Protein AF-A0AAW6I5P3-F1 (afdb_monomer_lite)

Foldseek 3Di:
DDDPVVVVVLVVQPPVDPDPDSDPDDDPVVVLVVVVVVCVVVVNPDRDDVVVVLLCCLQPVAVLVPHDLVNSCVVVVPPDSVVSCVSVVVPPVVVVVVVVVVVVVVVVVCVVVVDDD

Radius of gyration: 20.54 Å; chains: 1; bounding box: 56×34×45 Å

pLDDT: mean 81.74, std 10.41, range [49.31, 94.38]

Secondary structure (DSSP, 8-state):
---HHHHHHHHHTTTS-STT-SS----HHHHHHHHHHHHHHTT--S---HHHHHHHIIIIIIITTT--HHHHHHHHT-S-HHHHHHHHTT-HHHHHHHHHHHHHHHHHHHHHHT---

Organism: NCBI:txid387661

InterPro domains:
  IPR002104 Integrase, catalytic domain [PF00589] (30-93)
  IPR002104 Integrase, catalytic domain [PS51898] (1-100)
  IPR011010 DNA breaking-rejoining enzyme, catalytic core [SSF56349] (3-100)
  IPR013762 Integrase-like, catalytic domain superfamily [G3DSA:1.10.443.10] (10-104)

Sequence (117 aa):
RLLDIANRIIGKYRGLCENGKIFPVPHYNTCLAGIRAVAKRCGITKHITWHQSRHTAATTVFLSNGVPIETVSSMLGHKSIKTTQIYAKITKEKLNQDMKNLAARLNSVEEFAGCTI

Structure (mmCIF, N/CA/C/O backbone):
data_AF-A0AAW6I5P3-F1
#
_entry.id   AF-A0AAW6I5P3-F1
#
loop_
_atom_site.group_PDB
_atom_site.id
_atom_site.type_symbol
_atom_site.label_atom_id
_atom_site.label_alt_id
_atom_site.label_comp_id
_atom_site.label_asym_id
_atom_site.label_entity_id
_atom_site.label_seq_id
_atom_site.pdbx_PDB_ins_code
_atom_site.Cartn_x
_atom_site.Cartn_y
_atom_site.Cartn_z
_atom_site.occupancy
_atom_site.B_iso_or_equiv
_atom_site.auth_seq_id
_atom_site.auth_comp_id
_atom_site.auth_asym_id
_atom_site.auth_atom_id
_atom_site.pdbx_PDB_model_num
ATOM 1 N N . ARG A 1 1 ? -2.131 -16.591 1.296 1.00 75.19 1 ARG A N 1
ATOM 2 C CA . ARG A 1 1 ? -2.844 -16.586 -0.008 1.00 75.19 1 ARG A CA 1
ATOM 3 C C . ARG A 1 1 ? -2.691 -15.201 -0.632 1.00 75.19 1 ARG A C 1
ATOM 5 O O . ARG A 1 1 ? -2.817 -14.232 0.104 1.00 75.19 1 ARG A O 1
ATOM 12 N N . LEU A 1 2 ? -2.354 -15.102 -1.922 1.00 82.19 2 LEU A N 1
ATOM 13 C CA . LEU A 1 2 ? -2.251 -13.820 -2.639 1.00 82.19 2 LEU A CA 1
ATOM 14 C C . LEU A 1 2 ? -3.625 -13.371 -3.156 1.00 82.19 2 LEU A C 1
ATOM 16 O O . LEU A 1 2 ? -4.485 -14.214 -3.404 1.00 82.19 2 LEU A O 1
ATOM 20 N N . LEU A 1 3 ? -3.804 -12.059 -3.331 1.00 85.94 3 LEU A N 1
ATOM 21 C CA . LEU A 1 3 ? -4.976 -11.486 -3.999 1.00 85.94 3 LEU A CA 1
ATOM 22 C C . LEU A 1 3 ? -4.971 -11.837 -5.493 1.00 85.94 3 LEU A C 1
ATOM 24 O O . LEU A 1 3 ? -3.908 -11.903 -6.115 1.00 85.94 3 LEU A O 1
ATOM 28 N N . ASP A 1 4 ? -6.151 -11.961 -6.095 1.00 91.06 4 ASP A N 1
ATOM 29 C CA . ASP A 1 4 ? -6.288 -12.332 -7.511 1.00 91.06 4 ASP A CA 1
ATOM 30 C C . ASP A 1 4 ? -5.604 -11.333 -8.451 1.00 91.06 4 ASP A C 1
ATOM 32 O O . ASP A 1 4 ? -4.972 -11.723 -9.431 1.00 91.06 4 ASP A O 1
ATOM 36 N N . ILE A 1 5 ? -5.638 -10.039 -8.112 1.00 90.12 5 ILE A N 1
ATOM 37 C CA . ILE A 1 5 ? -4.896 -8.995 -8.835 1.00 90.12 5 ILE A CA 1
ATOM 38 C C . ILE A 1 5 ? -3.391 -9.275 -8.843 1.00 90.12 5 ILE A C 1
ATOM 40 O O . ILE A 1 5 ? -2.756 -9.158 -9.891 1.00 90.12 5 ILE A O 1
ATOM 44 N N . ALA A 1 6 ? -2.817 -9.680 -7.708 1.00 88.19 6 ALA A N 1
ATOM 45 C CA . ALA A 1 6 ? -1.393 -9.986 -7.630 1.00 88.19 6 ALA A CA 1
ATOM 46 C C . ALA A 1 6 ? -1.050 -11.210 -8.491 1.00 88.19 6 ALA A C 1
ATOM 48 O O . ALA A 1 6 ? -0.081 -11.172 -9.246 1.00 88.19 6 ALA A O 1
ATOM 49 N N . ASN A 1 7 ? -1.889 -12.252 -8.458 1.00 91.50 7 ASN A N 1
ATOM 50 C CA . ASN A 1 7 ? -1.713 -13.440 -9.298 1.00 91.50 7 ASN A CA 1
ATOM 51 C C . ASN A 1 7 ? -1.779 -13.106 -10.796 1.00 91.50 7 ASN A C 1
ATOM 53 O O . ASN A 1 7 ? -0.949 -13.584 -11.567 1.00 91.50 7 ASN A O 1
ATOM 57 N N . ARG A 1 8 ? -2.714 -12.243 -11.214 1.00 93.69 8 ARG A N 1
ATOM 58 C CA . ARG A 1 8 ? -2.821 -11.781 -12.610 1.00 93.69 8 ARG A CA 1
ATOM 59 C C . ARG A 1 8 ? -1.577 -11.019 -13.061 1.00 93.69 8 ARG A C 1
ATOM 61 O O . ARG A 1 8 ? -1.112 -11.225 -14.180 1.00 93.69 8 ARG A O 1
ATOM 68 N N . ILE A 1 9 ? -1.023 -10.165 -12.197 1.00 91.56 9 ILE A N 1
ATOM 69 C CA . ILE A 1 9 ? 0.222 -9.441 -12.483 1.00 91.56 9 ILE A CA 1
ATOM 70 C C . ILE A 1 9 ? 1.380 -10.431 -12.622 1.00 91.56 9 ILE A C 1
ATOM 72 O O . ILE A 1 9 ? 2.078 -10.389 -13.626 1.00 91.56 9 ILE A O 1
ATOM 76 N N . ILE A 1 10 ? 1.553 -11.360 -11.681 1.00 90.81 10 ILE A N 1
ATOM 77 C CA . ILE A 1 10 ? 2.606 -12.387 -11.760 1.00 90.81 10 ILE A CA 1
ATOM 78 C C . ILE A 1 10 ? 2.467 -13.207 -13.051 1.00 90.81 10 ILE A C 1
ATOM 80 O O . ILE A 1 10 ? 3.451 -13.418 -13.754 1.00 90.81 10 ILE A O 1
ATOM 84 N N . GLY A 1 11 ? 1.242 -13.605 -13.406 1.00 91.44 11 GLY A N 1
ATOM 85 C CA . GLY A 1 11 ? 0.955 -14.336 -14.640 1.00 91.44 11 GLY A CA 1
ATOM 86 C C . GLY A 1 11 ? 1.363 -13.574 -15.902 1.00 91.44 11 GLY A C 1
ATOM 87 O O . GLY A 1 11 ? 1.960 -14.165 -16.795 1.00 91.44 11 GLY A O 1
ATOM 88 N N . LYS A 1 12 ? 1.122 -12.257 -15.952 1.00 90.94 12 LYS A N 1
ATOM 89 C CA . LYS A 1 12 ? 1.510 -11.404 -17.088 1.00 90.94 12 LYS A CA 1
ATOM 90 C C . LYS A 1 12 ? 3.023 -11.385 -17.339 1.00 90.94 12 LYS A C 1
ATOM 92 O O . LYS A 1 12 ? 3.434 -11.249 -18.485 1.00 90.94 12 LYS A O 1
ATOM 97 N N . TYR A 1 13 ? 3.836 -11.488 -16.287 1.00 89.62 13 TYR A N 1
ATOM 98 C CA . TYR A 1 13 ? 5.300 -11.437 -16.393 1.00 89.62 13 TYR A CA 1
ATOM 99 C C . TYR A 1 13 ? 5.964 -12.822 -16.366 1.00 89.62 13 TYR A C 1
ATOM 101 O O . TYR A 1 13 ? 7.191 -12.928 -16.367 1.00 89.62 13 TYR A O 1
ATOM 109 N N . ARG A 1 14 ? 5.169 -13.899 -16.361 1.00 88.75 14 ARG A N 1
ATOM 110 C CA . ARG A 1 14 ? 5.671 -15.271 -16.281 1.00 88.75 14 ARG A CA 1
ATOM 111 C C . ARG A 1 14 ? 6.537 -15.603 -17.499 1.00 88.75 14 ARG A C 1
ATOM 113 O O . ARG A 1 14 ? 6.108 -15.426 -18.631 1.00 88.75 14 ARG A O 1
ATOM 120 N N . GLY A 1 15 ? 7.744 -16.113 -17.252 1.00 85.94 15 GLY A N 1
ATOM 121 C CA . GLY A 1 15 ? 8.681 -16.522 -18.307 1.00 85.94 15 GLY A CA 1
ATOM 122 C C . GLY A 1 15 ? 9.475 -15.379 -18.949 1.00 85.94 15 GLY A C 1
ATOM 123 O O . GLY A 1 15 ? 10.296 -15.644 -19.815 1.00 85.94 15 GLY A O 1
ATOM 124 N N . LEU A 1 16 ? 9.285 -14.126 -18.516 1.00 87.44 16 LEU A N 1
ATOM 125 C CA . LEU A 1 16 ? 10.045 -12.974 -19.026 1.00 87.44 16 LEU A CA 1
ATOM 126 C C . LEU A 1 16 ? 11.398 -12.768 -18.328 1.00 87.44 16 LEU A C 1
ATOM 128 O O . LEU A 1 16 ? 12.111 -11.815 -18.631 1.00 87.44 16 LEU A O 1
ATOM 132 N N . CYS A 1 17 ? 11.723 -13.584 -17.327 1.00 85.50 17 CYS A N 1
ATOM 133 C CA . CYS A 1 17 ? 12.898 -13.412 -16.483 1.00 85.50 17 CYS A CA 1
ATOM 134 C C . CYS A 1 17 ? 13.604 -14.738 -16.244 1.00 85.50 17 CYS A C 1
ATOM 136 O O . CYS A 1 17 ? 12.966 -15.768 -16.033 1.00 85.50 17 CYS A O 1
ATOM 138 N N . GLU A 1 18 ? 14.929 -14.669 -16.209 1.00 82.31 18 GLU A N 1
ATOM 139 C CA . GLU A 1 18 ? 15.811 -15.784 -15.881 1.00 82.31 18 GLU A CA 1
ATOM 140 C C . GLU A 1 18 ? 16.206 -15.753 -14.393 1.00 82.31 18 GLU A C 1
ATOM 142 O O . GLU A 1 18 ? 15.946 -14.782 -13.669 1.00 82.31 18 GLU A O 1
ATOM 147 N N . ASN A 1 19 ? 16.862 -16.817 -13.921 1.00 81.31 19 ASN A N 1
ATOM 148 C CA . ASN A 1 19 ? 17.466 -16.902 -12.583 1.00 81.31 19 ASN A CA 1
ATOM 149 C C . ASN A 1 19 ? 16.475 -16.743 -11.414 1.00 81.31 19 ASN A C 1
ATOM 151 O O . ASN A 1 19 ? 16.797 -16.149 -10.385 1.00 81.31 19 ASN A O 1
ATOM 155 N N . GLY A 1 20 ? 15.247 -17.247 -11.574 1.00 81.25 20 GLY A N 1
ATOM 156 C CA . GLY A 1 20 ? 14.238 -17.262 -10.508 1.00 81.25 20 GLY A CA 1
ATOM 157 C C . GLY A 1 20 ? 13.631 -15.894 -10.170 1.00 81.25 20 GLY A C 1
ATOM 158 O O . GLY A 1 20 ? 12.896 -15.775 -9.190 1.00 81.25 20 GLY A O 1
ATOM 159 N N . LYS A 1 21 ? 13.905 -14.850 -10.964 1.00 86.88 21 LYS A N 1
ATOM 160 C CA . LYS A 1 21 ? 13.277 -13.534 -10.793 1.00 86.88 21 LYS A CA 1
ATOM 161 C C . LYS A 1 21 ? 11.860 -13.537 -11.363 1.00 86.88 21 LYS A C 1
ATOM 163 O O . LYS A 1 21 ? 11.611 -14.081 -12.431 1.00 86.88 21 LYS A O 1
ATOM 168 N N . ILE A 1 22 ? 10.937 -12.889 -10.653 1.00 87.06 22 ILE A N 1
ATOM 169 C CA . ILE A 1 22 ? 9.521 -12.814 -11.052 1.00 87.06 22 ILE A CA 1
ATOM 170 C C . ILE A 1 22 ? 9.264 -11.638 -12.007 1.00 87.06 22 ILE A C 1
ATOM 172 O O . ILE A 1 22 ? 8.410 -11.732 -12.884 1.00 87.06 22 ILE A O 1
ATOM 176 N N . PHE A 1 23 ? 9.991 -10.528 -11.842 1.00 89.81 23 PHE A N 1
ATOM 177 C CA . PHE A 1 23 ? 9.771 -9.296 -12.599 1.00 89.81 23 PHE A CA 1
ATOM 178 C C . PHE A 1 23 ? 11.064 -8.780 -13.243 1.00 89.81 23 PHE A C 1
ATOM 180 O O . PHE A 1 23 ? 12.104 -8.763 -12.573 1.00 89.81 23 PHE A O 1
ATOM 187 N N . PRO A 1 24 ? 10.997 -8.268 -14.487 1.00 87.88 24 PRO A N 1
ATOM 188 C CA . PRO A 1 24 ? 12.104 -7.555 -15.108 1.00 87.88 24 PRO A CA 1
ATOM 189 C C . PRO A 1 24 ? 12.098 -6.125 -14.566 1.00 87.88 24 PRO A C 1
ATOM 191 O O . PRO A 1 24 ? 11.449 -5.236 -15.116 1.00 87.88 24 PRO A O 1
ATOM 194 N N . VAL A 1 25 ? 12.746 -5.914 -13.420 1.00 86.44 25 VAL A N 1
ATOM 195 C CA . VAL A 1 25 ? 12.759 -4.609 -12.745 1.00 86.44 25 VAL A CA 1
ATOM 196 C C . VAL A 1 25 ? 13.856 -3.730 -13.360 1.00 86.44 25 VAL A C 1
ATOM 198 O O . VAL A 1 25 ? 15.033 -4.074 -13.232 1.00 86.44 25 VAL A O 1
ATOM 201 N N . PRO A 1 26 ? 13.511 -2.607 -14.019 1.00 87.69 26 PRO A N 1
ATOM 202 C CA . PRO A 1 26 ? 14.506 -1.685 -14.547 1.00 87.69 26 PRO A CA 1
ATOM 203 C C . PRO A 1 26 ? 15.152 -0.874 -13.416 1.00 87.69 26 PRO A C 1
ATOM 205 O O . PRO A 1 26 ? 14.701 -0.890 -12.269 1.00 87.69 26 PRO A O 1
ATOM 208 N N . HIS A 1 27 ? 16.203 -0.120 -13.744 1.00 91.44 27 HIS A N 1
ATOM 209 C CA . HIS A 1 27 ? 16.904 0.712 -12.768 1.00 91.44 27 HIS A CA 1
ATOM 210 C C . HIS A 1 27 ? 15.952 1.688 -12.048 1.00 91.44 27 HIS A C 1
ATOM 212 O O . HIS A 1 27 ? 14.952 2.144 -12.613 1.00 91.44 27 HIS A O 1
ATOM 218 N N . TYR A 1 28 ? 16.281 2.048 -10.803 1.00 89.50 28 TYR A N 1
ATOM 219 C CA . TYR A 1 28 ? 15.441 2.888 -9.940 1.00 89.50 28 TYR A CA 1
ATOM 220 C C . TYR A 1 28 ? 14.958 4.174 -10.633 1.00 89.50 28 TYR A C 1
ATOM 222 O O . TYR A 1 28 ? 13.770 4.491 -10.601 1.00 89.50 28 TYR A O 1
ATOM 230 N N . ASN A 1 29 ? 15.857 4.877 -11.328 1.00 91.25 29 ASN A N 1
ATOM 231 C CA . ASN A 1 29 ? 15.525 6.119 -12.035 1.00 91.25 29 ASN A CA 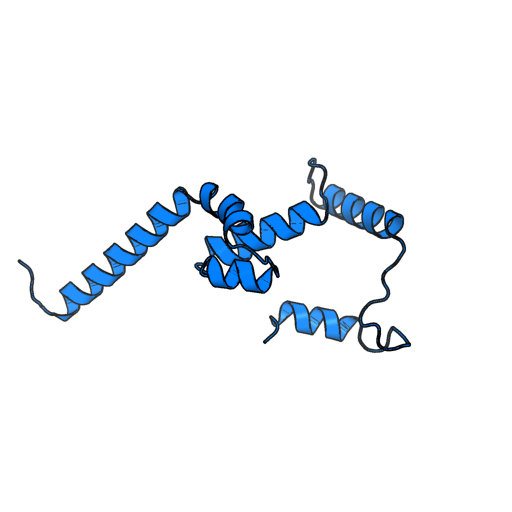1
ATOM 232 C C . ASN A 1 29 ? 14.502 5.910 -13.163 1.00 91.25 29 ASN A C 1
ATOM 234 O O . ASN A 1 29 ? 13.633 6.758 -13.369 1.00 91.25 29 ASN A O 1
ATOM 238 N N . THR A 1 30 ? 14.555 4.769 -13.853 1.00 92.88 30 THR A N 1
ATOM 239 C CA . THR A 1 30 ? 13.573 4.398 -14.880 1.00 92.88 30 THR A CA 1
ATOM 240 C C . THR A 1 30 ? 12.209 4.143 -14.248 1.00 92.88 30 THR A C 1
ATOM 242 O O . THR A 1 30 ? 11.199 4.660 -14.726 1.00 92.88 30 THR A O 1
ATOM 245 N N . CYS A 1 31 ? 12.172 3.416 -13.125 1.00 91.00 31 CYS A N 1
ATOM 246 C CA . CYS A 1 31 ? 10.944 3.224 -12.354 1.00 91.00 31 CYS A CA 1
ATOM 247 C C . CYS A 1 31 ? 10.360 4.568 -11.878 1.00 91.00 31 CYS A C 1
ATOM 249 O O . CYS A 1 31 ? 9.154 4.794 -11.989 1.00 91.00 31 CYS A O 1
ATOM 251 N N . LEU A 1 32 ? 11.210 5.479 -11.391 1.00 89.69 32 LEU A N 1
ATOM 252 C CA . LEU A 1 32 ? 10.813 6.811 -10.930 1.00 89.69 32 LEU A CA 1
ATOM 253 C C . LEU A 1 32 ? 10.192 7.648 -12.052 1.00 89.69 32 LEU A C 1
ATOM 255 O O . LEU A 1 32 ? 9.136 8.254 -11.860 1.00 89.69 32 LEU A O 1
ATOM 259 N N . ALA A 1 33 ? 10.827 7.669 -13.225 1.00 90.44 33 ALA A N 1
ATOM 260 C CA . ALA A 1 33 ? 10.302 8.357 -14.400 1.00 90.44 33 ALA A CA 1
ATOM 261 C C . ALA A 1 33 ? 8.944 7.775 -14.829 1.00 90.44 33 ALA A C 1
ATOM 263 O O . ALA A 1 33 ? 8.010 8.533 -15.095 1.00 90.44 33 ALA A O 1
ATOM 264 N N . GLY A 1 34 ? 8.807 6.445 -14.810 1.00 90.94 34 GLY A N 1
ATOM 265 C CA . GLY A 1 34 ? 7.552 5.753 -15.104 1.00 90.94 34 GLY A CA 1
ATOM 266 C C . GLY A 1 34 ? 6.412 6.156 -14.166 1.00 90.94 34 GLY A C 1
ATOM 267 O O . GLY A 1 34 ? 5.343 6.547 -14.634 1.00 90.94 34 GLY A O 1
ATOM 268 N N . ILE A 1 35 ? 6.641 6.142 -12.847 1.00 90.06 35 ILE A N 1
ATOM 269 C CA . ILE A 1 35 ? 5.627 6.549 -11.857 1.00 90.06 35 ILE A CA 1
ATOM 270 C C . ILE A 1 35 ? 5.223 8.012 -12.046 1.00 90.06 35 ILE A C 1
ATOM 272 O O . ILE A 1 35 ? 4.035 8.327 -12.012 1.00 90.06 35 ILE A O 1
ATOM 276 N N . ARG A 1 36 ? 6.183 8.910 -12.299 1.00 89.62 36 ARG A N 1
ATOM 277 C CA . ARG A 1 36 ? 5.895 10.331 -12.557 1.00 89.62 36 ARG A CA 1
ATOM 278 C C . ARG A 1 36 ? 5.068 10.531 -13.824 1.00 89.62 36 ARG A C 1
ATOM 280 O O . ARG A 1 36 ? 4.143 11.340 -13.824 1.00 89.62 36 ARG A O 1
ATOM 287 N N . ALA A 1 37 ? 5.361 9.780 -14.883 1.00 92.25 37 ALA A N 1
ATOM 288 C CA . ALA A 1 37 ? 4.587 9.828 -16.118 1.00 92.25 37 ALA A CA 1
ATOM 289 C C . ALA A 1 37 ? 3.141 9.352 -15.903 1.00 92.25 37 ALA A C 1
ATOM 291 O O . ALA A 1 37 ? 2.209 10.001 -16.378 1.00 92.25 37 ALA A O 1
ATOM 292 N N . VAL A 1 38 ? 2.944 8.263 -15.153 1.00 92.19 38 VAL A N 1
ATOM 293 C CA . VAL A 1 38 ? 1.607 7.774 -14.781 1.00 92.19 38 VAL A CA 1
ATOM 294 C C . VAL A 1 38 ? 0.873 8.801 -13.918 1.00 92.19 38 VAL A C 1
ATOM 296 O O . VAL A 1 38 ? -0.253 9.160 -14.244 1.00 92.19 38 VAL A O 1
ATOM 299 N N . ALA A 1 39 ? 1.521 9.347 -12.885 1.00 91.50 39 ALA A N 1
ATOM 300 C CA . ALA A 1 39 ? 0.938 10.373 -12.020 1.00 91.50 39 ALA A CA 1
ATOM 301 C C . ALA A 1 39 ? 0.475 11.601 -12.820 1.00 91.50 39 ALA A C 1
ATOM 303 O O . ALA A 1 39 ? -0.654 12.055 -12.641 1.00 91.50 39 ALA A O 1
ATOM 304 N N . LYS A 1 40 ? 1.297 12.074 -13.769 1.00 92.06 40 LYS A N 1
ATOM 305 C CA . LYS A 1 40 ? 0.946 13.183 -14.669 1.00 92.06 40 LYS A CA 1
ATOM 306 C C . LYS A 1 40 ? -0.274 12.859 -15.535 1.00 92.06 40 LYS A C 1
ATOM 308 O O . LYS A 1 40 ? -1.154 13.702 -15.668 1.00 92.06 40 LYS A O 1
ATOM 313 N N . ARG A 1 41 ? -0.356 11.645 -16.097 1.00 94.38 41 ARG A N 1
ATOM 314 C CA . ARG A 1 41 ? -1.518 11.190 -16.891 1.00 94.38 41 ARG A CA 1
ATOM 315 C C . ARG A 1 41 ? -2.794 11.087 -16.056 1.00 94.38 41 ARG A C 1
ATOM 317 O O . ARG A 1 41 ? -3.872 11.339 -16.574 1.00 94.38 41 ARG A O 1
ATOM 324 N N . CYS A 1 42 ? -2.669 10.751 -14.777 1.00 92.81 42 CYS A N 1
ATOM 325 C CA . CYS A 1 42 ? -3.781 10.715 -13.830 1.00 92.81 42 CYS A CA 1
ATOM 326 C C . CYS A 1 42 ? -4.135 12.095 -13.242 1.00 92.81 42 CYS A C 1
ATOM 328 O O . CYS A 1 42 ? -5.001 12.166 -12.376 1.00 92.81 42 CYS A O 1
ATOM 330 N N . GLY A 1 43 ? -3.461 13.179 -13.650 1.00 93.94 43 GLY A N 1
ATOM 331 C CA . GLY A 1 43 ? -3.694 14.522 -13.106 1.00 93.94 43 GLY A CA 1
ATOM 332 C C . GLY A 1 43 ? -3.231 14.705 -11.656 1.00 93.94 43 GLY A C 1
ATOM 333 O O . GLY A 1 43 ? -3.650 15.644 -10.984 1.00 93.94 43 GLY A O 1
ATOM 334 N N . ILE A 1 44 ? -2.369 13.821 -11.144 1.00 91.44 44 ILE A N 1
ATOM 335 C CA . ILE A 1 44 ? -1.872 13.900 -9.771 1.00 91.44 44 ILE A CA 1
ATOM 336 C C . ILE A 1 44 ? -0.685 14.864 -9.726 1.00 91.44 44 ILE A C 1
ATOM 338 O O . ILE A 1 44 ? 0.383 14.589 -10.268 1.00 91.44 44 ILE A O 1
ATOM 342 N N . THR A 1 45 ? -0.871 15.989 -9.039 1.00 88.94 45 THR A N 1
ATOM 343 C CA . THR A 1 45 ? 0.141 17.049 -8.886 1.00 88.94 45 THR A CA 1
ATOM 344 C C . THR A 1 45 ? 1.113 16.802 -7.732 1.00 88.94 45 THR A C 1
ATOM 346 O O . THR A 1 45 ? 2.167 17.429 -7.653 1.00 88.94 45 THR A O 1
ATOM 349 N N . LYS A 1 46 ? 0.778 15.879 -6.825 1.00 86.94 46 LYS A N 1
ATOM 350 C CA . LYS A 1 46 ? 1.611 15.529 -5.669 1.00 86.94 46 LYS A CA 1
ATOM 351 C C . LYS A 1 46 ? 2.801 14.665 -6.089 1.00 86.94 46 LYS A C 1
ATOM 353 O O . LYS A 1 46 ? 2.694 13.819 -6.973 1.00 86.94 46 LYS A O 1
ATOM 358 N N . HIS A 1 47 ? 3.927 14.828 -5.396 1.00 84.38 47 HIS A N 1
ATOM 359 C CA . HIS A 1 47 ? 5.094 13.972 -5.592 1.00 84.38 47 HIS A CA 1
ATOM 360 C C . HIS A 1 47 ? 4.839 12.567 -5.023 1.00 84.38 47 HIS A C 1
ATOM 362 O O . HIS A 1 47 ? 4.847 12.381 -3.805 1.00 84.38 47 HIS A O 1
ATOM 368 N N . ILE A 1 48 ? 4.633 11.588 -5.911 1.00 86.69 48 ILE A N 1
ATOM 369 C CA . ILE A 1 48 ? 4.372 10.194 -5.536 1.00 86.69 48 ILE A CA 1
ATOM 370 C C . ILE A 1 48 ? 5.664 9.392 -5.429 1.00 86.69 48 ILE A C 1
ATOM 372 O O . ILE A 1 48 ? 6.519 9.424 -6.313 1.00 86.69 48 ILE A O 1
ATOM 376 N N . THR A 1 49 ? 5.768 8.619 -4.349 1.00 86.88 49 THR A N 1
ATOM 377 C CA . THR A 1 49 ? 6.825 7.626 -4.130 1.00 86.88 49 THR A CA 1
ATOM 378 C C . THR A 1 49 ? 6.228 6.267 -3.754 1.00 86.88 49 THR A C 1
ATOM 380 O O . THR A 1 49 ? 5.052 6.141 -3.400 1.00 86.88 49 THR A O 1
ATOM 383 N N . TRP A 1 50 ? 7.056 5.224 -3.774 1.00 87.56 50 TRP A N 1
ATOM 384 C CA . TRP A 1 50 ? 6.699 3.876 -3.321 1.00 87.56 50 TRP A CA 1
ATOM 385 C C . TRP A 1 50 ? 6.278 3.846 -1.851 1.00 87.56 50 TRP A C 1
ATOM 387 O O . TRP A 1 50 ? 5.368 3.099 -1.492 1.00 87.56 50 TRP A O 1
ATOM 397 N N . HIS A 1 51 ? 6.874 4.701 -1.009 1.00 86.81 51 HIS A N 1
ATOM 398 C CA . HIS A 1 51 ? 6.437 4.848 0.378 1.00 86.81 51 HIS A CA 1
ATOM 399 C C . HIS A 1 51 ? 4.978 5.297 0.446 1.00 86.81 51 HIS A C 1
ATOM 401 O O . HIS A 1 51 ? 4.201 4.676 1.162 1.00 86.81 51 HIS A O 1
ATOM 407 N N . GLN A 1 52 ? 4.555 6.278 -0.357 1.00 87.31 52 GLN A N 1
ATOM 408 C CA . GLN A 1 52 ? 3.142 6.669 -0.391 1.00 87.31 52 GLN A CA 1
ATOM 409 C C . GLN A 1 52 ? 2.232 5.527 -0.841 1.00 87.31 52 GLN A C 1
ATOM 411 O O . GLN A 1 52 ? 1.181 5.324 -0.247 1.00 87.31 52 GLN A O 1
ATOM 416 N N . SER A 1 53 ? 2.661 4.727 -1.820 1.00 87.69 53 SER A N 1
ATOM 417 C CA . SER A 1 53 ? 1.893 3.552 -2.261 1.00 87.69 53 SER A CA 1
ATOM 418 C C . SER A 1 53 ? 1.691 2.546 -1.120 1.00 87.69 53 SER A C 1
ATOM 420 O O . SER A 1 53 ? 0.585 2.049 -0.917 1.00 87.69 53 SER A O 1
ATOM 422 N N . ARG A 1 54 ? 2.738 2.295 -0.320 1.00 87.50 54 ARG A N 1
ATOM 423 C CA . ARG A 1 54 ? 2.665 1.443 0.877 1.00 87.50 54 ARG A CA 1
ATOM 424 C C . ARG A 1 54 ? 1.754 2.035 1.951 1.00 87.50 54 ARG A C 1
ATOM 426 O O . ARG A 1 54 ? 0.977 1.291 2.544 1.00 87.50 54 ARG A O 1
ATOM 433 N N . HIS A 1 55 ? 1.828 3.346 2.181 1.00 86.31 55 HIS A N 1
ATOM 434 C CA . HIS A 1 55 ? 0.945 4.034 3.122 1.00 86.31 55 HIS A CA 1
ATOM 435 C C . HIS A 1 55 ? -0.522 3.894 2.691 1.00 86.31 55 HIS A C 1
ATOM 437 O O . HIS A 1 55 ? -1.333 3.442 3.490 1.00 86.31 55 HIS A O 1
ATOM 443 N N . THR A 1 56 ? -0.847 4.178 1.427 1.00 87.25 56 THR A N 1
ATOM 444 C CA . THR A 1 56 ? -2.210 4.049 0.887 1.00 87.25 56 THR A CA 1
ATOM 445 C C . THR A 1 56 ? -2.723 2.609 0.942 1.00 87.25 56 THR A C 1
ATOM 447 O O . THR A 1 56 ? -3.886 2.383 1.270 1.00 87.25 56 THR A O 1
ATOM 450 N N . ALA A 1 57 ? -1.870 1.615 0.675 1.00 87.25 57 ALA A N 1
ATOM 451 C CA . ALA A 1 57 ? -2.243 0.211 0.838 1.00 87.25 57 ALA A CA 1
ATOM 452 C C . ALA A 1 57 ? -2.596 -0.112 2.302 1.00 87.25 57 ALA A C 1
ATOM 454 O O . ALA A 1 57 ? -3.644 -0.695 2.573 1.00 87.25 57 ALA A O 1
ATOM 455 N N . ALA A 1 58 ? -1.764 0.326 3.252 1.00 85.81 58 ALA A N 1
ATOM 456 C CA . ALA A 1 58 ? -2.001 0.114 4.676 1.00 85.81 58 ALA A CA 1
ATOM 457 C C . ALA A 1 58 ? -3.296 0.785 5.157 1.00 85.81 58 ALA A C 1
ATOM 459 O O . ALA A 1 58 ? -4.128 0.134 5.785 1.00 85.81 58 ALA A O 1
ATOM 460 N N . THR A 1 59 ? -3.484 2.071 4.852 1.00 84.81 59 THR A N 1
ATOM 461 C CA . THR A 1 59 ? -4.619 2.850 5.359 1.00 84.81 59 THR A CA 1
ATOM 462 C C . THR A 1 59 ? -5.908 2.536 4.624 1.00 84.81 59 THR A C 1
ATOM 464 O O . THR A 1 59 ? -6.901 2.219 5.258 1.00 84.81 59 THR A O 1
ATOM 467 N N . THR A 1 60 ? -5.910 2.604 3.296 1.00 83.44 60 THR A N 1
ATOM 468 C CA . THR A 1 60 ? -7.145 2.614 2.506 1.00 83.44 60 THR A CA 1
ATOM 469 C C . THR A 1 60 ? -7.540 1.217 2.053 1.00 83.44 60 THR A C 1
ATOM 471 O O . THR A 1 60 ? -8.706 0.853 2.137 1.00 83.44 60 THR A O 1
ATOM 474 N N . VAL A 1 61 ? -6.583 0.411 1.587 1.00 85.75 61 VAL A N 1
ATOM 475 C CA . VAL A 1 61 ? -6.898 -0.937 1.086 1.00 85.75 61 VAL A CA 1
ATOM 476 C C . VAL A 1 61 ? -7.143 -1.904 2.240 1.00 85.75 61 VAL A C 1
ATOM 478 O O . VAL A 1 61 ? -8.053 -2.721 2.145 1.00 85.75 61 VAL A O 1
ATOM 481 N N . PHE A 1 62 ? -6.384 -1.804 3.334 1.00 86.56 62 PHE A N 1
ATOM 482 C CA . PHE A 1 62 ? -6.523 -2.726 4.462 1.00 86.56 62 PHE A CA 1
ATOM 483 C C . PHE A 1 62 ? -7.313 -2.137 5.630 1.00 86.56 62 PHE A C 1
ATOM 485 O O . PHE A 1 62 ? -8.386 -2.648 5.949 1.00 86.56 62 PHE A O 1
ATOM 492 N N . LEU A 1 63 ? -6.823 -1.066 6.267 1.00 82.94 63 LEU A N 1
ATOM 493 C CA . LEU A 1 63 ? -7.456 -0.555 7.485 1.00 82.94 63 LEU A CA 1
ATOM 494 C C . LEU A 1 63 ? -8.879 -0.048 7.217 1.00 82.94 63 LEU A C 1
ATOM 496 O O . LEU A 1 63 ? -9.785 -0.475 7.922 1.00 82.94 63 LEU A O 1
ATOM 500 N N . SER A 1 64 ? -9.130 0.778 6.200 1.00 81.31 64 SER A N 1
ATOM 501 C CA . SER A 1 64 ? -10.488 1.261 5.890 1.00 81.31 64 SER A CA 1
ATOM 502 C C . SER A 1 64 ? -11.465 0.144 5.505 1.00 81.31 64 SER A C 1
ATOM 504 O O . SER A 1 64 ? -12.656 0.299 5.735 1.00 81.31 64 SER A O 1
ATOM 506 N N . ASN A 1 65 ? -10.977 -0.996 5.001 1.00 82.50 65 ASN A N 1
ATOM 507 C CA . ASN A 1 65 ? -11.800 -2.171 4.679 1.00 82.50 65 ASN A CA 1
ATOM 508 C C . ASN A 1 65 ? -11.909 -3.177 5.841 1.00 82.50 65 ASN A C 1
ATOM 510 O O . ASN A 1 65 ? -12.222 -4.345 5.629 1.00 82.50 65 ASN A O 1
ATOM 514 N N . GLY A 1 66 ? -11.632 -2.749 7.077 1.00 77.94 66 GLY A N 1
ATOM 515 C CA . GLY A 1 66 ? -11.891 -3.556 8.272 1.00 77.94 66 GLY A CA 1
ATOM 516 C C . GLY A 1 66 ? -10.821 -4.596 8.609 1.00 77.94 66 GLY A C 1
ATOM 517 O O . GLY A 1 66 ? -11.011 -5.366 9.546 1.00 77.94 66 GLY A O 1
ATOM 518 N N . VAL A 1 67 ? -9.676 -4.613 7.917 1.00 84.19 67 VAL A N 1
ATOM 519 C CA . VAL A 1 67 ? -8.576 -5.519 8.281 1.00 84.19 67 VAL A CA 1
ATOM 520 C C . VAL A 1 67 ? -7.992 -5.092 9.642 1.00 84.19 67 VAL A C 1
ATOM 522 O O . VAL A 1 67 ? -7.689 -3.903 9.812 1.00 84.19 67 VAL A O 1
ATOM 525 N N . PRO A 1 68 ? -7.815 -6.020 10.607 1.00 83.94 68 PRO A N 1
ATOM 526 C CA . PRO A 1 68 ? -7.220 -5.718 11.908 1.00 83.94 68 PRO A CA 1
ATOM 527 C C . PRO A 1 68 ? -5.796 -5.175 11.786 1.00 83.94 68 PRO A C 1
ATOM 529 O O . PRO A 1 68 ? -5.031 -5.567 10.899 1.00 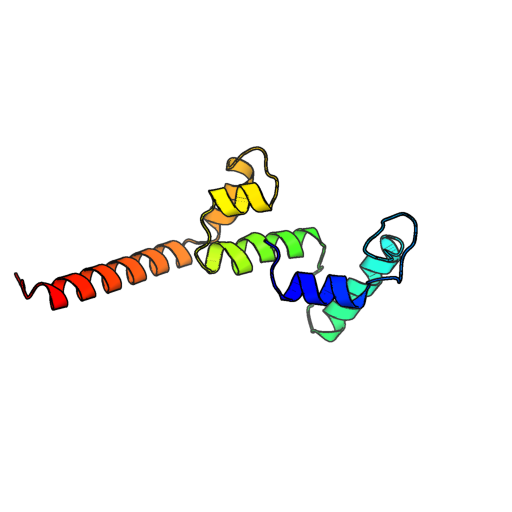83.94 68 PRO A O 1
ATOM 532 N N . ILE A 1 69 ? -5.414 -4.277 12.693 1.00 82.88 69 ILE A N 1
ATOM 533 C CA . ILE A 1 69 ? -4.119 -3.592 12.620 1.00 82.88 69 ILE A CA 1
ATOM 534 C C . ILE A 1 69 ? -2.941 -4.547 12.830 1.00 82.88 69 ILE A C 1
ATOM 536 O O . ILE A 1 69 ? -1.879 -4.357 12.240 1.00 82.88 69 ILE A O 1
ATOM 540 N N . GLU A 1 70 ? -3.136 -5.603 13.612 1.00 83.50 70 GLU A N 1
ATOM 541 C CA . GLU A 1 70 ? -2.183 -6.683 13.846 1.00 83.50 70 GLU A CA 1
ATOM 542 C C . GLU A 1 70 ? -1.908 -7.426 12.538 1.00 83.50 70 GLU A C 1
ATOM 544 O O . GLU A 1 70 ? -0.754 -7.603 12.148 1.00 83.50 70 GLU A O 1
ATOM 549 N N . THR A 1 71 ? -2.97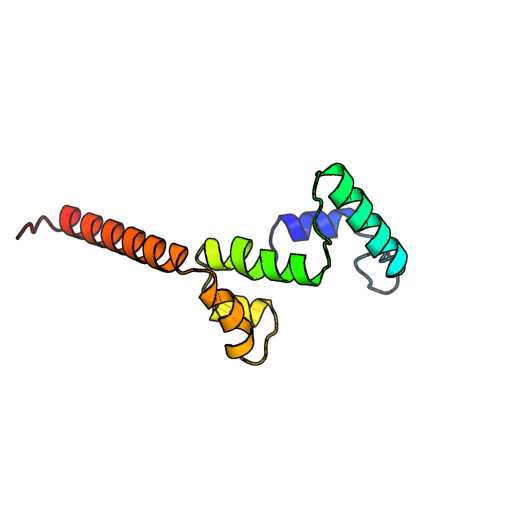2 -7.764 11.802 1.00 85.00 71 THR A N 1
ATOM 550 C CA . THR A 1 71 ? -2.880 -8.403 10.487 1.00 85.00 71 THR A CA 1
ATOM 551 C C . THR A 1 71 ? -2.154 -7.505 9.490 1.00 85.00 71 THR A C 1
ATOM 553 O O . THR A 1 71 ? -1.252 -7.969 8.792 1.00 85.00 71 THR A O 1
ATOM 556 N N . VAL A 1 72 ? -2.479 -6.209 9.456 1.00 85.50 72 VAL A N 1
ATOM 557 C CA . VAL A 1 72 ? -1.772 -5.236 8.608 1.00 85.50 72 VAL A CA 1
ATOM 558 C C . VAL A 1 72 ? -0.299 -5.128 9.004 1.00 85.50 72 VAL A C 1
ATOM 560 O O . VAL A 1 72 ? 0.569 -5.110 8.134 1.00 85.50 72 VAL A O 1
ATOM 563 N N . SER A 1 73 ? 0.013 -5.114 10.301 1.00 86.12 73 SER A N 1
ATOM 564 C CA . SER A 1 73 ? 1.387 -5.068 10.810 1.00 86.12 73 SER A CA 1
ATOM 565 C C . SER A 1 73 ? 2.204 -6.274 10.339 1.00 86.12 73 SER A C 1
ATOM 567 O O . SER A 1 73 ? 3.324 -6.103 9.852 1.00 86.12 73 SER A O 1
ATOM 569 N N . SER A 1 74 ? 1.626 -7.477 10.415 1.00 86.12 74 SER A N 1
ATOM 570 C CA . SER A 1 74 ? 2.238 -8.705 9.902 1.00 86.12 74 SER A CA 1
ATOM 571 C C . SER A 1 74 ? 2.401 -8.681 8.380 1.00 86.12 74 SER A C 1
ATOM 573 O O . SER A 1 74 ? 3.476 -9.011 7.888 1.00 86.12 74 SER A O 1
ATOM 575 N N . MET A 1 75 ? 1.392 -8.227 7.624 1.00 85.19 75 MET A N 1
ATOM 576 C CA . MET A 1 75 ? 1.466 -8.104 6.156 1.00 85.19 75 MET A CA 1
ATOM 577 C C . MET A 1 75 ? 2.541 -7.113 5.696 1.00 85.19 75 MET A C 1
ATOM 579 O O . MET A 1 75 ? 3.188 -7.318 4.671 1.00 85.19 75 MET A O 1
ATOM 583 N N . LEU A 1 76 ? 2.745 -6.037 6.454 1.00 85.31 76 LEU A N 1
ATOM 584 C CA . LEU A 1 76 ? 3.787 -5.052 6.194 1.00 85.31 76 LEU A CA 1
ATOM 585 C C . LEU A 1 76 ? 5.174 -5.527 6.671 1.00 85.31 76 LEU A C 1
ATOM 587 O O . LEU A 1 76 ? 6.178 -4.920 6.301 1.00 85.31 76 LEU A O 1
ATOM 591 N N . GLY A 1 77 ? 5.268 -6.601 7.457 1.00 85.12 77 GLY A N 1
ATOM 592 C CA . GLY A 1 77 ? 6.536 -7.096 8.001 1.00 85.12 77 GLY A CA 1
ATOM 593 C C . GLY A 1 77 ? 7.116 -6.195 9.094 1.00 85.12 77 GLY A C 1
ATOM 594 O O . GLY A 1 77 ? 8.332 -6.115 9.264 1.00 85.12 77 GLY A O 1
ATOM 595 N N . HIS A 1 78 ? 6.267 -5.461 9.816 1.00 86.69 78 HIS A N 1
ATOM 596 C CA . HIS A 1 78 ? 6.709 -4.618 10.921 1.00 86.69 78 HIS A CA 1
ATOM 597 C C . HIS A 1 78 ? 6.968 -5.464 12.174 1.00 86.69 78 HIS A C 1
ATOM 599 O O . HIS A 1 78 ? 6.073 -6.154 12.655 1.00 86.69 78 HIS A O 1
ATOM 605 N N . LYS A 1 79 ? 8.176 -5.354 12.745 1.00 78.88 79 LYS A N 1
ATOM 606 C CA . LYS A 1 79 ? 8.538 -6.015 14.016 1.00 78.88 79 LYS A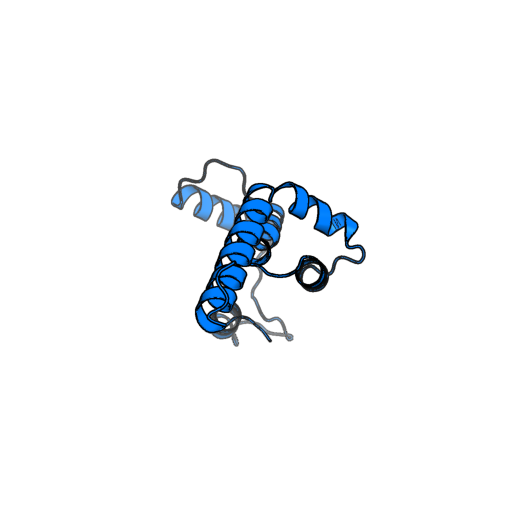 CA 1
ATOM 607 C C . LYS A 1 79 ? 7.767 -5.479 15.226 1.00 78.88 79 LYS A C 1
ATOM 609 O O . LYS A 1 79 ? 7.655 -6.174 16.226 1.00 78.88 79 LYS A O 1
ATOM 614 N N . SER A 1 80 ? 7.267 -4.246 15.159 1.00 80.06 80 SER A N 1
ATOM 615 C CA . SER A 1 80 ? 6.510 -3.618 16.240 1.00 80.06 80 SER A CA 1
ATOM 616 C C . SER A 1 80 ? 5.193 -3.066 15.717 1.00 80.06 80 SER A C 1
ATOM 618 O O . SER A 1 80 ? 5.165 -2.346 14.722 1.00 80.06 80 SER A O 1
ATOM 620 N N . ILE A 1 81 ? 4.104 -3.321 16.442 1.00 78.06 81 ILE A N 1
ATOM 621 C CA . ILE A 1 81 ? 2.791 -2.726 16.159 1.00 78.06 81 ILE A CA 1
ATOM 622 C C . ILE A 1 81 ? 2.845 -1.194 16.255 1.00 78.06 81 ILE A C 1
ATOM 624 O O . ILE A 1 81 ? 2.099 -0.510 15.557 1.00 78.06 81 ILE A O 1
ATOM 628 N N . LYS A 1 82 ? 3.782 -0.629 17.029 1.00 76.88 82 LYS A N 1
ATOM 629 C CA . LYS A 1 82 ? 3.943 0.822 17.203 1.00 76.88 82 LYS A CA 1
ATOM 630 C C . LYS A 1 82 ? 4.195 1.559 15.883 1.00 76.88 82 LYS A C 1
ATOM 632 O O . LYS A 1 82 ? 3.670 2.650 15.679 1.00 76.88 82 LYS A O 1
ATOM 637 N N . THR A 1 83 ? 4.936 0.957 14.949 1.00 74.12 83 THR A N 1
ATOM 638 C CA . THR A 1 83 ? 5.156 1.548 13.615 1.00 74.12 83 THR A CA 1
ATOM 639 C C . THR A 1 83 ? 3.928 1.441 12.719 1.00 74.12 83 THR A C 1
ATOM 641 O O . THR A 1 83 ? 3.812 2.190 11.759 1.00 74.12 83 THR A O 1
ATOM 644 N N . THR A 1 84 ? 2.996 0.538 13.026 1.00 78.00 84 THR A N 1
ATOM 645 C CA . THR A 1 84 ? 1.710 0.403 12.327 1.00 78.00 84 THR A CA 1
ATOM 646 C C . THR A 1 84 ? 0.644 1.318 12.945 1.00 78.00 84 THR A C 1
ATOM 648 O O . THR A 1 84 ? -0.226 1.821 12.240 1.00 78.00 84 THR A O 1
ATOM 651 N N . GLN A 1 85 ? 0.750 1.641 14.237 1.00 74.12 85 GLN A N 1
ATOM 652 C CA . GLN A 1 85 ? -0.143 2.579 14.933 1.00 74.12 85 GLN A CA 1
ATOM 653 C C . GLN A 1 85 ? -0.105 4.006 14.366 1.00 74.12 85 GLN A C 1
ATOM 655 O O . GLN A 1 85 ? -1.090 4.732 14.506 1.00 74.12 85 GLN A O 1
ATOM 660 N N . ILE A 1 86 ? 0.961 4.402 13.655 1.00 72.69 86 ILE A N 1
ATOM 661 C CA . ILE A 1 86 ? 0.997 5.686 12.928 1.00 72.69 86 ILE A CA 1
ATOM 662 C C . ILE A 1 86 ? -0.152 5.798 11.912 1.00 72.69 86 ILE A C 1
ATOM 664 O O . ILE A 1 86 ? -0.630 6.897 11.644 1.00 72.69 86 ILE A O 1
ATOM 668 N N . TYR A 1 87 ? -0.626 4.661 11.387 1.00 68.81 87 TYR A N 1
ATOM 669 C CA . TYR A 1 87 ? -1.757 4.589 10.465 1.00 68.81 87 TYR A CA 1
ATOM 670 C C . TYR A 1 87 ? -3.107 4.623 11.185 1.00 68.81 87 TYR A C 1
ATOM 672 O O . TYR A 1 87 ? -4.074 5.132 10.632 1.00 68.81 87 TYR A O 1
ATOM 680 N N . ALA A 1 88 ? -3.175 4.147 12.432 1.00 63.22 88 ALA A N 1
ATOM 681 C CA . ALA A 1 88 ? -4.412 4.105 13.215 1.00 63.22 88 ALA A CA 1
ATOM 682 C C . ALA A 1 88 ? -4.954 5.508 13.525 1.00 63.22 88 ALA A C 1
ATOM 684 O O . ALA A 1 88 ? -6.166 5.730 13.496 1.00 63.22 88 ALA A O 1
ATOM 685 N N . LYS A 1 89 ? -4.052 6.474 13.758 1.00 60.75 89 LYS A N 1
ATOM 686 C CA . LYS A 1 89 ? -4.389 7.872 14.084 1.00 60.75 89 LYS A CA 1
ATOM 687 C C . LYS A 1 89 ? -5.145 8.588 12.954 1.00 60.75 89 LYS A C 1
ATOM 689 O O . LYS A 1 89 ? -5.864 9.546 13.221 1.00 60.75 89 LYS A O 1
ATOM 694 N N . ILE A 1 90 ? -5.014 8.099 11.718 1.00 58.09 90 ILE A N 1
ATOM 695 C CA . ILE A 1 90 ? -5.659 8.636 10.509 1.00 58.09 90 ILE A CA 1
ATOM 696 C C . ILE A 1 90 ? -7.143 8.213 10.421 1.00 58.09 90 ILE A C 1
ATOM 698 O O . ILE A 1 90 ? -7.893 8.746 9.615 1.00 58.09 90 ILE A O 1
ATOM 702 N N . THR A 1 91 ? -7.620 7.335 11.308 1.00 59.03 91 THR A N 1
ATOM 703 C CA . THR A 1 91 ? -8.919 6.653 11.166 1.00 59.03 91 THR A CA 1
ATOM 704 C C . THR A 1 91 ? -9.921 6.951 12.290 1.00 59.03 91 THR A C 1
ATOM 706 O O . THR A 1 91 ? -10.669 6.071 12.709 1.00 59.03 91 THR A O 1
ATOM 709 N N . LYS A 1 92 ? -10.007 8.203 12.767 1.00 63.44 92 LYS A N 1
ATOM 710 C CA . LYS A 1 92 ? -11.136 8.617 13.638 1.00 63.44 92 LYS A CA 1
ATOM 711 C C . LYS A 1 92 ? -12.496 8.380 12.962 1.00 63.44 92 LYS A C 1
ATOM 713 O O . LYS A 1 92 ? -13.448 7.977 13.616 1.00 63.44 92 LYS A O 1
ATOM 718 N N . GLU A 1 93 ? -12.561 8.559 11.645 1.00 65.31 93 GLU A N 1
ATOM 719 C CA . GLU A 1 93 ? -13.750 8.272 10.833 1.00 65.31 93 GLU A CA 1
ATOM 720 C C . GLU A 1 93 ? -14.103 6.780 10.818 1.00 65.31 93 GLU A C 1
ATOM 722 O O . GLU A 1 93 ? -15.276 6.424 10.908 1.00 65.31 93 GLU A O 1
ATOM 727 N N . LYS A 1 94 ? -13.097 5.896 10.792 1.00 66.44 94 LYS A N 1
ATOM 728 C CA . LYS A 1 94 ? -13.319 4.447 10.866 1.00 66.44 94 LYS A CA 1
ATOM 729 C C . LYS A 1 94 ? -13.852 4.026 12.228 1.00 66.44 94 LYS A C 1
ATOM 731 O O . LYS A 1 94 ? -14.757 3.212 12.256 1.00 66.44 94 LYS A O 1
ATOM 736 N N . LEU A 1 95 ? -13.366 4.598 13.334 1.00 69.38 95 LEU A N 1
ATOM 737 C CA . LEU A 1 95 ? -13.930 4.295 14.658 1.00 69.38 95 LEU A CA 1
ATOM 738 C C . LEU A 1 95 ? -15.437 4.572 14.695 1.00 69.38 95 LEU A C 1
ATOM 740 O O . LEU A 1 95 ? -16.209 3.733 15.146 1.00 69.38 95 LEU A O 1
ATOM 744 N N . ASN A 1 96 ? -15.865 5.713 14.152 1.00 73.50 96 ASN A N 1
ATOM 745 C CA . ASN A 1 96 ? -17.288 6.034 14.054 1.00 73.50 96 ASN A CA 1
ATOM 746 C C . ASN A 1 96 ? -18.041 5.051 13.147 1.00 73.50 96 ASN A C 1
ATOM 748 O O . ASN A 1 96 ? -19.166 4.670 13.465 1.00 73.50 96 ASN A O 1
ATOM 752 N N . GLN A 1 97 ? -17.440 4.629 12.032 1.00 75.62 97 GLN A N 1
ATOM 753 C CA . GLN A 1 97 ? -18.048 3.650 11.132 1.00 75.62 97 GLN A CA 1
ATOM 754 C C . GLN A 1 97 ? -18.160 2.260 11.775 1.00 75.62 97 GLN A C 1
ATOM 756 O O . GLN A 1 97 ? -19.202 1.623 11.666 1.00 75.62 97 GLN A O 1
ATOM 761 N N . ASP A 1 98 ? -17.126 1.813 12.481 1.00 75.94 98 ASP A N 1
ATOM 762 C CA . ASP A 1 98 ? -17.095 0.530 13.180 1.00 75.94 98 ASP A CA 1
ATOM 763 C C . ASP A 1 98 ? -18.141 0.509 14.306 1.00 75.94 98 ASP A C 1
ATOM 765 O O . ASP A 1 98 ? -18.874 -0.469 14.439 1.00 75.94 98 ASP A O 1
ATOM 769 N N . MET A 1 99 ? -18.296 1.615 15.046 1.00 80.31 99 MET A N 1
ATOM 770 C CA . MET A 1 99 ? -19.348 1.763 16.060 1.00 80.31 99 MET A CA 1
ATOM 771 C C . MET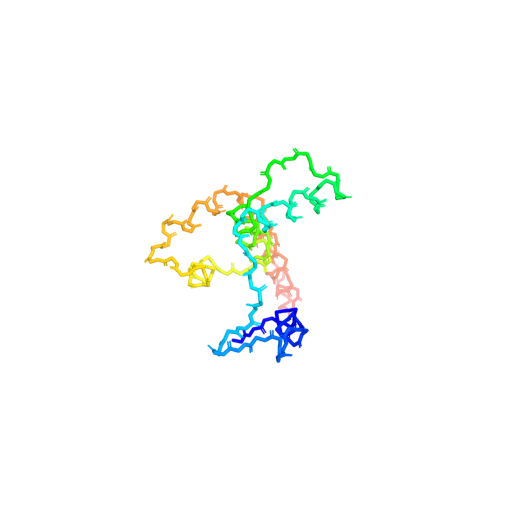 A 1 99 ? -20.755 1.776 15.455 1.00 80.31 99 MET A C 1
ATOM 773 O O . MET A 1 99 ? -21.652 1.134 15.997 1.00 80.31 99 MET A O 1
ATOM 777 N N . LYS A 1 100 ? -20.959 2.447 14.313 1.00 82.00 100 LYS A N 1
ATOM 778 C CA . LYS A 1 100 ? -22.235 2.397 13.576 1.00 82.00 100 LYS A CA 1
ATOM 779 C C . LYS A 1 100 ? -22.556 0.983 13.095 1.00 82.00 100 LYS A C 1
ATOM 781 O O . LYS A 1 100 ? -23.684 0.526 13.251 1.00 82.00 100 LYS A O 1
ATOM 786 N N . ASN A 1 101 ? -21.568 0.285 12.539 1.00 83.06 101 ASN A N 1
ATOM 787 C CA . ASN A 1 101 ? -21.724 -1.090 12.075 1.00 83.06 101 ASN A CA 1
ATOM 788 C C . ASN A 1 101 ? -22.037 -2.037 13.244 1.00 83.06 101 ASN A C 1
ATOM 790 O O . ASN A 1 101 ? -22.861 -2.935 13.098 1.00 83.06 101 ASN A O 1
ATOM 794 N N . LEU A 1 102 ? -21.407 -1.834 14.407 1.00 82.69 102 LEU A N 1
ATOM 795 C CA . LEU A 1 102 ? -21.697 -2.599 15.617 1.00 82.69 102 LEU A CA 1
ATOM 796 C C . LEU A 1 102 ? -23.126 -2.347 16.110 1.00 82.69 102 LEU A C 1
ATOM 798 O O . LEU A 1 102 ? -23.848 -3.309 16.347 1.00 82.69 102 LEU A O 1
ATOM 802 N N . ALA A 1 103 ? -23.547 -1.082 16.195 1.00 84.19 103 ALA A N 1
ATOM 803 C CA . ALA A 1 103 ? -24.908 -0.722 16.588 1.00 84.19 103 ALA A CA 1
ATOM 804 C C . ALA A 1 103 ? -25.955 -1.362 15.660 1.00 84.19 103 ALA A C 1
ATOM 806 O O . ALA A 1 103 ? -26.898 -1.984 16.134 1.00 84.19 103 ALA A O 1
ATOM 807 N N . ALA A 1 104 ? -25.746 -1.310 14.341 1.00 84.31 104 ALA A N 1
ATOM 808 C CA . ALA A 1 104 ? -26.644 -1.948 13.379 1.00 84.31 104 ALA A CA 1
ATOM 809 C C . ALA A 1 104 ? -26.733 -3.475 13.565 1.00 84.31 104 ALA A C 1
ATOM 811 O O . ALA A 1 104 ? -27.818 -4.047 13.484 1.00 84.31 104 ALA A O 1
ATOM 812 N N . ARG A 1 105 ? -25.604 -4.145 13.842 1.00 83.50 105 ARG A N 1
ATOM 813 C CA . ARG A 1 105 ? -25.586 -5.596 14.092 1.00 83.50 105 ARG A CA 1
ATOM 814 C C . ARG A 1 105 ? -26.290 -5.962 15.394 1.00 83.50 105 ARG A C 1
ATOM 816 O O . ARG A 1 105 ? -27.000 -6.960 15.415 1.00 83.50 105 ARG A O 1
ATOM 823 N N . LEU A 1 106 ? -26.114 -5.177 16.454 1.00 84.38 106 LEU A N 1
ATOM 824 C CA . LEU A 1 106 ? -26.803 -5.404 17.726 1.00 84.38 106 LEU A CA 1
ATOM 825 C C . LEU A 1 106 ? -28.318 -5.214 17.573 1.00 84.38 106 LEU A C 1
ATOM 827 O O . LEU A 1 106 ? -29.066 -6.109 17.949 1.00 84.38 106 LEU A O 1
ATOM 831 N N . ASN A 1 107 ? -28.759 -4.153 16.892 1.00 78.38 107 ASN A N 1
ATOM 832 C CA . ASN A 1 107 ? -30.182 -3.923 16.615 1.00 78.38 107 ASN A CA 1
ATOM 833 C C . ASN A 1 107 ? -30.810 -5.065 15.796 1.00 78.38 107 ASN A C 1
ATOM 835 O O . ASN A 1 107 ? -31.914 -5.505 16.096 1.00 78.38 107 ASN A O 1
ATOM 839 N N . SER A 1 108 ? -30.089 -5.609 14.805 1.00 71.81 108 SER A N 1
ATOM 840 C CA . SER A 1 108 ? -30.580 -6.762 14.030 1.00 71.81 108 SER A CA 1
ATOM 841 C C . SER A 1 108 ? -30.732 -8.044 14.862 1.00 71.81 108 SER A C 1
ATOM 843 O O . SER A 1 108 ? -31.508 -8.927 14.508 1.00 71.81 108 SER A O 1
ATOM 845 N N . VAL A 1 109 ? -29.989 -8.162 15.967 1.00 68.25 109 VAL A N 1
ATOM 846 C CA . VAL A 1 109 ? -30.103 -9.286 16.906 1.00 68.25 109 VAL A CA 1
ATOM 847 C C . VAL A 1 109 ? -31.284 -9.071 17.857 1.00 68.25 109 VAL A C 1
ATOM 849 O O . VAL A 1 109 ? -31.990 -10.031 18.157 1.00 68.25 109 VAL A O 1
ATOM 852 N N . GLU A 1 110 ? -31.545 -7.832 18.281 1.00 60.47 110 GLU A N 1
ATOM 853 C CA . GLU A 1 110 ? -32.711 -7.480 19.107 1.00 60.47 110 GLU A CA 1
ATOM 854 C C . GLU A 1 110 ? -34.040 -7.687 18.360 1.00 60.47 110 GLU A C 1
ATOM 856 O O . GLU A 1 110 ? -34.964 -8.281 18.916 1.00 60.47 110 GLU A O 1
ATOM 861 N N . GLU A 1 111 ? -34.112 -7.325 17.072 1.00 58.66 111 GLU A N 1
ATOM 862 C CA . GLU A 1 111 ? -35.281 -7.606 16.216 1.00 58.66 111 GLU A CA 1
ATOM 863 C C . GLU A 1 111 ? -35.550 -9.112 16.053 1.00 58.66 111 GLU A C 1
ATOM 865 O O . GLU A 1 111 ? -36.703 -9.531 15.957 1.00 58.66 111 GLU A O 1
ATOM 870 N N . PHE A 1 112 ? -34.504 -9.947 16.062 1.00 54.34 112 PHE A N 1
ATOM 871 C CA . PHE A 1 112 ? -34.634 -11.405 15.960 1.00 54.34 112 PHE A CA 1
ATOM 872 C C . PHE A 1 112 ? -35.031 -12.062 17.293 1.00 54.34 112 PHE A C 1
ATOM 874 O O . PHE A 1 112 ? -35.661 -13.119 17.301 1.00 54.34 112 PHE A O 1
ATOM 881 N N . ALA A 1 113 ? -34.672 -11.448 18.423 1.00 59.75 113 ALA A N 1
ATOM 882 C CA . ALA A 1 113 ? -34.973 -11.951 19.763 1.00 59.75 113 ALA A CA 1
ATOM 883 C C . ALA A 1 113 ? -36.369 -11.550 20.275 1.00 59.75 113 ALA A C 1
ATOM 885 O O . ALA A 1 113 ? -36.788 -12.050 21.318 1.00 59.75 113 ALA A O 1
ATOM 886 N N . GLY A 1 114 ? -37.092 -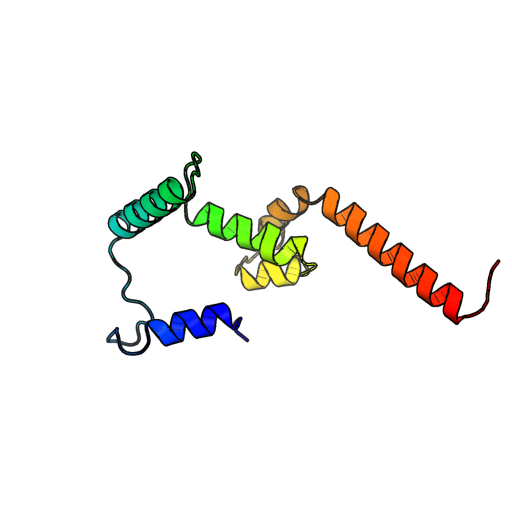10.666 19.574 1.00 55.47 114 GLY A N 1
ATOM 887 C CA . GLY A 1 114 ? -38.446 -10.236 19.950 1.00 55.47 114 GLY A CA 1
ATOM 888 C C . GLY A 1 114 ? -38.536 -9.556 21.322 1.00 55.47 114 GLY A C 1
ATOM 889 O O . GLY A 1 114 ? -39.628 -9.430 21.871 1.00 55.47 114 GLY A O 1
ATOM 890 N N . CYS A 1 115 ? -37.402 -9.147 21.892 1.00 55.62 115 CYS A N 1
ATOM 891 C CA . CYS A 1 115 ? -37.330 -8.512 23.198 1.00 55.62 115 CYS A CA 1
ATOM 892 C C . CYS A 1 115 ? -37.078 -7.021 22.992 1.00 55.62 115 CYS A C 1
ATOM 894 O O . CYS A 1 115 ? -35.938 -6.564 22.971 1.00 55.62 115 CYS A O 1
ATOM 896 N N . THR A 1 116 ? -38.155 -6.272 22.789 1.00 49.31 116 THR A N 1
ATOM 897 C CA . THR A 1 116 ? -38.136 -4.818 22.946 1.00 49.31 116 THR A CA 1
ATOM 898 C C . THR A 1 116 ? -38.297 -4.524 24.437 1.00 49.31 116 THR A C 1
ATOM 900 O O . THR A 1 116 ? -39.263 -4.995 25.040 1.00 49.31 116 THR A O 1
ATOM 903 N N . ILE A 1 117 ? -37.350 -3.793 25.035 1.00 55.16 117 ILE A N 1
ATOM 904 C CA . ILE A 1 117 ? -37.530 -3.187 26.368 1.00 55.16 117 ILE A CA 1
ATOM 905 C C . ILE A 1 117 ? -38.454 -1.976 26.237 1.00 55.16 117 ILE A C 1
ATOM 907 O O . ILE A 1 117 ? -38.255 -1.201 25.272 1.00 55.16 117 ILE A O 1
#